Protein AF-A0A535ZWX1-F1 (afdb_monomer)

Radius of gyration: 17.71 Å; Cα contacts (8 Å, |Δi|>4): 183; chains: 1; bounding box: 42×36×47 Å

Nearest PDB structures (foldseek):
  6z1l-assembly1_A  TM=4.773E-01  e=2.133E-04  synthetic construct
  7o1d-assembly1_A  TM=4.540E-01  e=5.619E-04  synthetic construct
  2om6-assembly1_B  TM=5.675E-01  e=1.309E-02  Pyrococcus horikoshii OT3
  6z1k-assembly1_A  TM=4.662E-01  e=1.162E-03  synthetic construct
  8bp0-assembly1_A  TM=4.543E-01  e=2.881E-03  synthetic construct

Sequence (163 aa):
MLTRLAARFGPRDWYEELLEADLLTELLGDDPGEPMRQRTLVILERWLGSRAAGLAGAEIDELRRMVAVPRAIGTEVAPYAQKSLARLHDDGVRIVLVSNTLWTGDDELRADIADLGLGWIVDGVVTSHSIGFRKPHRAIFDRALALAGASPHESFMVGDEPY

Solvent-accessible surface area (backbone atoms only — not comparable to full-atom values): 9844 Å² total; per-residue (Å²): 106,68,69,59,46,32,74,72,74,44,85,66,89,57,57,64,56,62,76,68,52,81,55,59,66,66,59,69,52,71,46,92,91,49,68,47,51,46,44,46,67,60,54,50,49,54,60,38,56,79,65,69,65,85,71,58,72,71,54,48,57,48,50,43,55,71,70,45,76,64,63,47,67,92,53,76,83,60,89,62,47,67,61,55,48,44,51,42,38,75,73,69,47,75,37,60,49,78,44,78,34,77,66,44,38,33,68,58,50,45,52,25,38,38,78,67,72,40,49,90,52,48,75,36,58,39,20,10,45,68,65,37,29,22,80,88,44,63,68,47,53,55,50,41,30,64,67,58,74,50,56,76,90,85,54,84,89,87,74,95,70,90,131

Mean predicted aligned error: 3.89 Å

Foldseek 3Di:
DQVVCCVPLNDDPCPVVVLVDPCVVVQPDADPVHGQFRCLLVSQCVVCVVVPSVDDDPRSLVVLVVSDDQPLVPDADPPCPLVVLVVCVVVVQAAEAQEEDNRDAFVSNLVSCVSNVCNVSHQGYFYCVHQRGDPPDCSRVVVRCVSRVHDPVVDDDDDPDDD

pLDDT: mean 92.91, std 5.11, range [61.59, 98.38]

Structure (mmCIF, N/CA/C/O backbone):
data_AF-A0A535ZWX1-F1
#
_entry.id   AF-A0A535ZWX1-F1
#
loop_
_atom_site.group_PDB
_atom_site.id
_atom_site.type_symbol
_atom_site.label_atom_id
_atom_site.label_alt_id
_atom_site.label_comp_id
_atom_site.label_asym_id
_atom_site.label_entity_id
_atom_site.label_seq_id
_atom_site.pdbx_PDB_ins_code
_atom_site.Cartn_x
_atom_site.Cartn_y
_atom_site.Cartn_z
_atom_site.occupancy
_atom_site.B_iso_or_equiv
_atom_site.auth_seq_id
_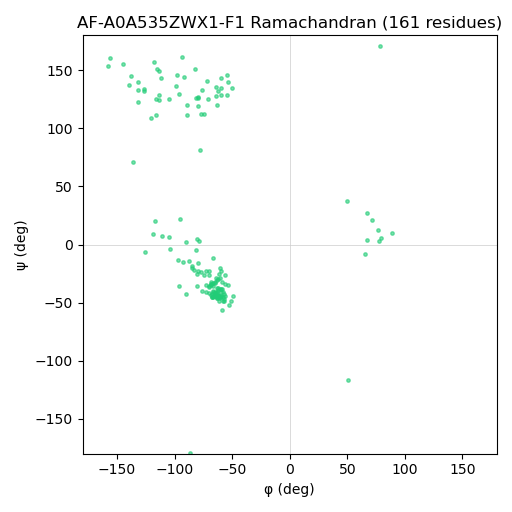atom_site.auth_comp_id
_atom_site.auth_asym_id
_atom_site.auth_atom_id
_atom_site.pdbx_PDB_model_num
ATOM 1 N N . MET A 1 1 ? 17.448 -9.380 -6.107 1.00 89.50 1 MET A N 1
ATOM 2 C CA . MET A 1 1 ? 16.454 -8.594 -6.871 1.00 89.50 1 MET A CA 1
ATOM 3 C C . MET A 1 1 ? 16.706 -8.672 -8.376 1.00 89.50 1 MET A C 1
ATOM 5 O O . MET A 1 1 ? 15.872 -9.251 -9.057 1.00 89.50 1 MET A O 1
ATOM 9 N N . LEU A 1 2 ? 17.868 -8.228 -8.878 1.00 92.56 2 LEU A N 1
ATOM 10 C CA . LEU A 1 2 ? 18.225 -8.237 -10.313 1.00 92.56 2 LEU A CA 1
ATOM 11 C C . LEU A 1 2 ? 17.985 -9.577 -11.030 1.00 92.56 2 LEU A C 1
ATOM 13 O O . LEU A 1 2 ? 17.374 -9.602 -12.090 1.00 92.56 2 LEU A O 1
ATOM 17 N N . THR A 1 3 ? 18.367 -10.707 -10.428 1.00 93.75 3 THR A N 1
ATOM 18 C CA . THR A 1 3 ? 18.122 -12.040 -11.012 1.00 93.75 3 THR A CA 1
ATOM 19 C C . THR A 1 3 ? 16.634 -12.332 -11.227 1.00 93.75 3 THR A C 1
ATOM 21 O O . THR A 1 3 ? 16.267 -12.921 -12.238 1.00 93.75 3 THR A O 1
ATOM 24 N N . ARG A 1 4 ? 15.762 -11.901 -10.302 1.00 94.00 4 ARG A N 1
ATOM 25 C CA . ARG A 1 4 ? 14.306 -12.076 -10.435 1.00 94.00 4 ARG A CA 1
ATOM 26 C C . ARG A 1 4 ? 13.752 -11.185 -11.546 1.00 94.00 4 ARG A C 1
ATOM 28 O O . ARG A 1 4 ? 12.941 -11.652 -12.335 1.00 94.00 4 ARG A O 1
ATOM 35 N N . LEU A 1 5 ? 14.226 -9.940 -11.633 1.00 94.69 5 LEU A N 1
ATOM 36 C CA . LEU A 1 5 ? 13.850 -9.012 -12.704 1.00 94.69 5 LEU A CA 1
ATOM 37 C C . LEU A 1 5 ? 14.260 -9.552 -14.077 1.00 94.69 5 LEU A C 1
ATOM 39 O O . LEU A 1 5 ? 13.421 -9.651 -14.966 1.00 94.69 5 LEU A O 1
ATOM 43 N N . ALA A 1 6 ? 15.511 -9.997 -14.219 1.00 94.94 6 ALA A N 1
ATOM 44 C CA . ALA A 1 6 ? 16.016 -10.574 -15.460 1.00 94.94 6 ALA A CA 1
ATOM 45 C C . ALA A 1 6 ? 15.247 -11.837 -15.876 1.00 94.94 6 ALA A C 1
ATOM 47 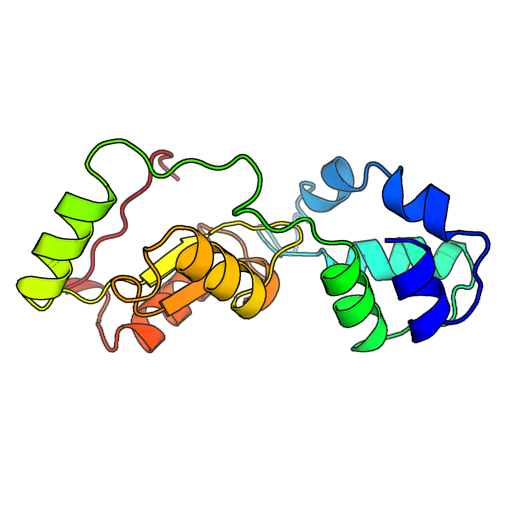O O . ALA A 1 6 ? 14.958 -12.019 -17.057 1.00 94.94 6 ALA A O 1
ATOM 48 N N . ALA A 1 7 ? 14.866 -12.679 -14.911 1.00 95.75 7 ALA A N 1
ATOM 49 C CA . ALA A 1 7 ? 14.035 -13.850 -15.174 1.00 95.75 7 ALA A CA 1
ATOM 50 C C . ALA A 1 7 ? 12.620 -13.482 -15.658 1.00 95.75 7 ALA A C 1
ATOM 52 O O . ALA A 1 7 ? 12.048 -14.223 -16.453 1.00 95.75 7 ALA A O 1
ATOM 53 N N . ARG A 1 8 ? 12.053 -12.353 -15.203 1.00 95.50 8 ARG A N 1
ATOM 54 C CA . ARG A 1 8 ? 10.679 -11.944 -15.536 1.00 95.50 8 ARG A CA 1
ATOM 55 C C . ARG A 1 8 ? 10.566 -11.069 -16.788 1.00 95.50 8 ARG A C 1
ATOM 57 O O . ARG A 1 8 ? 9.640 -11.276 -17.570 1.00 95.50 8 ARG A O 1
ATOM 64 N N . PHE A 1 9 ? 11.461 -10.101 -16.972 1.00 94.44 9 PHE A N 1
ATOM 65 C CA . PHE A 1 9 ? 11.381 -9.078 -18.031 1.00 94.44 9 PHE A CA 1
ATOM 66 C C . PHE A 1 9 ? 12.566 -9.117 -19.016 1.00 94.44 9 PHE A C 1
ATOM 68 O O . PHE A 1 9 ? 12.713 -8.221 -19.858 1.00 94.44 9 PHE A O 1
ATOM 75 N N . GLY A 1 10 ? 13.405 -10.155 -18.921 1.00 94.81 10 GLY A N 1
ATOM 76 C CA . GLY A 1 10 ? 14.638 -10.301 -19.694 1.00 94.81 10 GLY A CA 1
ATOM 77 C C . GLY A 1 10 ? 15.788 -9.449 -19.145 1.00 94.81 10 GLY A C 1
ATOM 78 O O . GLY A 1 10 ? 15.584 -8.626 -18.252 1.00 94.81 10 GLY A O 1
ATOM 79 N N . PRO A 1 11 ? 17.021 -9.629 -19.641 1.00 94.25 11 PRO A N 1
ATOM 80 C CA . PRO A 1 11 ? 18.139 -8.766 -19.271 1.00 94.25 11 PRO A CA 1
ATOM 81 C C . PRO A 1 11 ? 17.890 -7.328 -19.750 1.00 94.25 11 PRO A C 1
ATOM 83 O O . PRO A 1 11 ? 17.465 -7.118 -20.885 1.00 94.25 11 PRO A O 1
ATOM 86 N N . ARG A 1 12 ? 18.159 -6.346 -18.884 1.00 94.31 12 ARG A N 1
ATOM 87 C CA . ARG A 1 12 ? 18.043 -4.908 -19.164 1.00 94.31 12 ARG A CA 1
ATOM 88 C C . ARG A 1 12 ? 19.251 -4.189 -18.574 1.00 94.31 12 ARG A C 1
ATOM 90 O O . ARG A 1 12 ? 19.742 -4.588 -17.521 1.00 94.31 12 ARG A O 1
ATOM 97 N N . ASP A 1 13 ? 19.709 -3.151 -19.254 1.00 94.12 13 ASP A N 1
ATOM 98 C CA . ASP A 1 13 ? 20.827 -2.294 -18.848 1.00 94.12 13 ASP A CA 1
ATOM 99 C C . ASP A 1 13 ? 20.430 -1.251 -17.790 1.00 94.12 13 ASP A C 1
ATOM 101 O O . ASP A 1 13 ? 21.269 -0.810 -17.015 1.00 94.12 13 ASP A O 1
ATOM 105 N N . TRP A 1 14 ? 19.142 -0.915 -17.700 1.00 93.88 14 TRP A N 1
ATOM 106 C CA . TRP A 1 14 ? 18.613 0.096 -16.781 1.00 93.88 14 TRP A CA 1
ATOM 107 C C . TRP A 1 14 ? 18.191 -0.425 -15.399 1.00 93.88 14 TRP A C 1
ATOM 109 O O . TRP A 1 14 ? 17.678 0.349 -14.593 1.00 93.88 14 TRP A O 1
ATOM 119 N N . TYR A 1 15 ? 18.350 -1.719 -15.089 1.00 94.19 15 TYR A N 1
ATOM 120 C CA . TYR A 1 15 ? 17.868 -2.241 -13.802 1.00 94.19 15 TYR A CA 1
ATOM 121 C C . TYR A 1 15 ? 18.563 -1.616 -12.599 1.00 94.19 15 TYR A C 1
ATOM 123 O O . TYR A 1 15 ? 17.884 -1.255 -11.649 1.00 94.19 15 TYR A O 1
ATOM 131 N N . GLU A 1 16 ? 19.888 -1.505 -12.618 1.00 93.31 16 GLU A N 1
ATOM 132 C CA . GLU A 1 16 ? 20.634 -0.906 -11.506 1.00 93.31 16 GLU A CA 1
ATOM 133 C C . GLU A 1 16 ? 20.257 0.566 -11.342 1.00 93.31 16 GLU A C 1
ATOM 135 O O . GLU A 1 16 ? 19.912 0.997 -10.246 1.00 93.31 16 GLU A O 1
ATOM 140 N N . GLU A 1 17 ? 20.162 1.287 -12.459 1.00 93.56 17 GLU A N 1
ATOM 141 C CA . GLU A 1 17 ? 19.737 2.682 -12.472 1.00 93.56 17 GLU A CA 1
ATOM 142 C C . GLU A 1 17 ? 18.331 2.874 -11.881 1.00 93.56 17 GLU A C 1
ATOM 144 O O . GLU A 1 17 ? 18.105 3.833 -11.152 1.00 93.56 17 GLU A O 1
ATOM 149 N N . LEU A 1 18 ? 17.384 1.961 -12.138 1.00 91.25 18 LEU A N 1
ATOM 150 C CA . LEU A 1 18 ? 16.045 2.023 -11.537 1.00 91.25 18 LEU A CA 1
ATOM 151 C C . LEU A 1 18 ? 16.097 1.898 -10.011 1.00 91.25 18 LEU A C 1
ATOM 153 O O . LEU A 1 18 ? 15.325 2.550 -9.314 1.00 91.25 18 LEU A O 1
ATOM 157 N N . LEU A 1 19 ? 16.969 1.031 -9.498 1.00 88.94 19 LEU A N 1
ATOM 158 C CA . LEU A 1 19 ? 17.089 0.770 -8.063 1.00 88.94 19 LEU A CA 1
ATOM 159 C C . LEU A 1 19 ? 17.788 1.910 -7.319 1.00 88.94 19 LEU A C 1
ATOM 161 O O . LEU A 1 19 ? 17.557 2.088 -6.126 1.00 88.94 19 LEU A O 1
ATOM 165 N N . GLU A 1 20 ? 18.631 2.659 -8.023 1.00 89.94 20 GLU A N 1
ATOM 166 C CA . GLU A 1 20 ? 19.348 3.824 -7.505 1.00 89.94 20 GLU A CA 1
ATOM 167 C C . GLU A 1 20 ? 18.600 5.142 -7.752 1.00 89.94 20 GLU A C 1
ATOM 169 O O . GLU A 1 20 ? 18.931 6.162 -7.144 1.00 89.94 20 GLU A O 1
ATOM 174 N N . ALA A 1 21 ? 17.594 5.144 -8.631 1.00 87.06 21 ALA A N 1
ATOM 175 C CA . ALA A 1 21 ? 16.849 6.340 -8.986 1.00 87.06 21 ALA A CA 1
ATOM 176 C C . ALA A 1 21 ? 16.094 6.912 -7.779 1.00 87.06 21 ALA A C 1
ATOM 178 O O . ALA A 1 21 ? 15.174 6.294 -7.235 1.00 87.06 21 ALA A O 1
ATOM 179 N N . ASP A 1 22 ? 16.409 8.158 -7.425 1.00 85.50 22 ASP A N 1
ATOM 180 C CA . ASP A 1 22 ? 15.601 8.931 -6.488 1.00 85.50 22 ASP A CA 1
ATOM 181 C C . ASP A 1 22 ? 14.345 9.477 -7.182 1.00 85.50 22 ASP A C 1
ATOM 183 O O . ASP A 1 22 ? 14.269 10.629 -7.610 1.00 85.50 22 ASP A O 1
ATOM 187 N N . LEU A 1 23 ? 13.333 8.620 -7.301 1.00 85.50 23 LEU A N 1
ATOM 188 C CA . LEU A 1 23 ? 12.011 9.016 -7.789 1.00 85.50 23 LEU A CA 1
ATOM 189 C C . LEU A 1 23 ? 11.155 9.668 -6.696 1.00 85.50 23 LEU A C 1
ATOM 191 O O . LEU A 1 23 ? 10.048 10.125 -6.982 1.00 85.50 23 LEU A O 1
ATOM 195 N N . LEU A 1 24 ? 11.629 9.719 -5.445 1.00 82.12 24 LEU A N 1
ATOM 196 C CA . LEU A 1 24 ? 10.840 10.172 -4.301 1.00 82.12 24 LEU A CA 1
ATOM 197 C C . LEU A 1 24 ? 10.359 11.610 -4.489 1.00 82.12 24 LEU A C 1
ATOM 199 O O . LEU A 1 24 ? 9.185 11.902 -4.267 1.00 82.12 24 LEU A O 1
ATOM 203 N N . THR A 1 25 ? 11.250 12.488 -4.948 1.00 83.00 25 THR A N 1
ATOM 204 C CA . THR A 1 25 ? 10.938 13.905 -5.165 1.00 83.00 25 THR A CA 1
ATOM 205 C C . THR A 1 25 ? 9.817 14.088 -6.191 1.00 83.00 25 THR A C 1
ATOM 207 O O . THR A 1 25 ? 8.873 14.840 -5.950 1.00 83.00 25 THR A O 1
ATOM 210 N N . GLU A 1 26 ? 9.864 13.366 -7.314 1.00 85.31 26 GLU A N 1
ATOM 211 C CA . GLU A 1 26 ? 8.806 13.432 -8.331 1.00 85.31 26 GLU A CA 1
ATOM 212 C C . GLU A 1 26 ? 7.484 12.856 -7.810 1.00 85.31 26 GLU A C 1
ATOM 214 O O . GLU A 1 26 ? 6.420 13.429 -8.055 1.00 85.31 26 GLU A O 1
ATOM 219 N N . LEU A 1 27 ? 7.550 11.753 -7.057 1.00 84.75 27 LEU A N 1
ATOM 220 C CA . LEU A 1 27 ? 6.387 11.073 -6.477 1.00 84.75 27 LEU A CA 1
ATOM 221 C C . LEU A 1 27 ? 5.660 11.924 -5.434 1.00 84.75 27 LEU A C 1
ATOM 223 O O . LEU A 1 27 ? 4.442 11.809 -5.299 1.00 84.75 27 LEU A O 1
ATOM 227 N N . LEU A 1 28 ? 6.403 12.746 -4.694 1.00 84.06 28 LEU A N 1
ATOM 228 C CA . LEU A 1 28 ? 5.864 13.653 -3.684 1.00 84.06 28 LEU A CA 1
ATOM 229 C C . LEU A 1 28 ? 5.382 14.983 -4.261 1.00 84.06 28 LEU A C 1
ATOM 231 O O . LEU A 1 28 ? 4.600 15.664 -3.599 1.00 84.06 28 LEU A O 1
ATOM 235 N N . GLY A 1 29 ? 5.818 15.351 -5.468 1.00 85.25 29 GLY A N 1
ATOM 236 C CA . GLY A 1 29 ? 5.324 16.544 -6.143 1.00 85.25 29 GLY A CA 1
ATOM 237 C C . GLY A 1 29 ? 3.814 16.459 -6.365 1.00 85.25 29 GLY A C 1
ATOM 238 O O . GLY A 1 29 ? 3.307 15.432 -6.818 1.00 85.25 29 GLY A O 1
ATOM 239 N N . ASP A 1 30 ? 3.093 17.537 -6.079 1.00 80.31 30 ASP A N 1
ATOM 240 C CA . ASP A 1 30 ? 1.675 17.658 -6.416 1.00 80.31 30 ASP A CA 1
ATOM 241 C C . ASP A 1 30 ? 1.491 18.317 -7.786 1.00 80.31 30 ASP A C 1
ATOM 243 O O . ASP A 1 30 ? 2.237 19.220 -8.168 1.00 80.31 30 ASP A O 1
ATOM 247 N N . ASP A 1 31 ? 0.478 17.862 -8.523 1.00 84.94 31 ASP A N 1
ATOM 248 C CA . ASP A 1 31 ? -0.048 18.581 -9.680 1.00 84.94 31 ASP A CA 1
ATOM 249 C C . ASP A 1 31 ? -1.150 19.535 -9.189 1.00 84.94 31 ASP A C 1
ATOM 251 O O . ASP A 1 31 ? -2.141 19.060 -8.628 1.00 84.94 31 ASP A O 1
ATOM 255 N N . PRO A 1 32 ? -1.032 20.861 -9.389 1.00 86.50 32 PRO A N 1
ATOM 256 C CA . PRO A 1 32 ? -2.082 21.804 -9.010 1.00 86.50 32 PRO A CA 1
ATOM 257 C C . PRO A 1 32 ? -3.455 21.503 -9.636 1.00 86.50 32 PRO A C 1
ATOM 259 O O . PRO A 1 32 ? -4.473 21.889 -9.064 1.00 86.50 32 PRO A O 1
ATOM 262 N N . GLY A 1 33 ? -3.498 20.837 -10.798 1.00 89.19 33 GLY A N 1
ATOM 263 C CA . GLY A 1 33 ? -4.735 20.435 -11.472 1.00 89.19 33 GLY A CA 1
ATOM 264 C C . GLY A 1 33 ? -5.379 19.165 -10.905 1.00 89.19 33 GLY A C 1
ATOM 265 O O . GLY A 1 33 ? -6.595 19.005 -10.997 1.00 89.19 33 GLY A O 1
ATOM 266 N N . GLU A 1 34 ? -4.591 18.291 -10.278 1.00 89.00 34 GLU A N 1
ATOM 267 C CA . GLU A 1 34 ? -5.052 17.062 -9.619 1.00 89.00 34 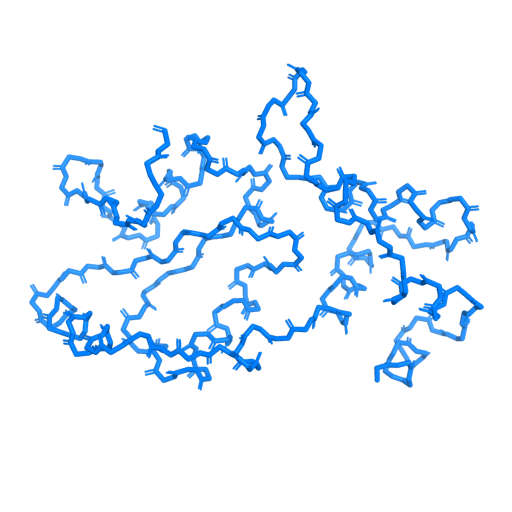GLU A CA 1
ATOM 268 C C . GLU A 1 34 ? -4.352 16.898 -8.257 1.00 89.00 34 GLU A C 1
ATOM 270 O O . GLU A 1 34 ? -3.495 16.019 -8.087 1.00 89.00 34 GLU A O 1
ATOM 275 N N . PRO A 1 35 ? -4.691 17.737 -7.260 1.00 87.94 35 PRO A N 1
ATOM 276 C CA . PRO A 1 35 ? -4.042 17.676 -5.958 1.00 87.94 35 PRO A CA 1
ATOM 277 C C . PRO A 1 35 ? -4.244 16.296 -5.325 1.00 87.94 35 PRO A C 1
ATOM 279 O O . PRO A 1 35 ? -5.316 15.696 -5.440 1.00 87.94 35 PRO A O 1
ATOM 282 N N . MET A 1 36 ? -3.222 15.796 -4.626 1.00 92.25 36 MET A N 1
ATOM 283 C CA . MET A 1 36 ? -3.234 14.495 -3.943 1.00 92.25 36 MET A CA 1
ATOM 284 C C . MET A 1 36 ? -3.295 13.269 -4.864 1.00 92.25 36 MET A C 1
ATOM 286 O O . MET A 1 36 ? -3.344 12.145 -4.354 1.00 92.25 36 MET A O 1
ATOM 290 N N . ARG A 1 37 ? -3.259 13.424 -6.193 1.00 93.94 37 ARG A N 1
ATOM 291 C CA . ARG A 1 37 ? -3.200 12.282 -7.112 1.00 93.94 37 ARG A CA 1
ATOM 292 C C . ARG A 1 37 ? -1.950 11.446 -6.842 1.00 93.94 37 ARG A C 1
ATOM 294 O O . ARG A 1 37 ? -0.833 11.957 -6.819 1.00 93.94 37 ARG A O 1
ATOM 301 N N . GLN A 1 38 ? -2.126 10.140 -6.680 1.00 93.69 38 GLN A N 1
ATOM 302 C CA . GLN A 1 38 ? -1.017 9.198 -6.641 1.00 93.69 38 GLN A CA 1
ATOM 303 C C . GLN A 1 38 ? -0.559 8.907 -8.071 1.00 93.69 38 GLN A C 1
ATOM 305 O O . GLN A 1 38 ? -1.328 8.415 -8.898 1.00 93.69 38 GLN A O 1
ATOM 310 N N . ARG A 1 39 ? 0.705 9.228 -8.365 1.00 92.00 39 ARG A N 1
ATOM 311 C CA . ARG A 1 39 ? 1.256 9.238 -9.733 1.00 92.00 39 ARG A CA 1
ATOM 312 C C . ARG A 1 39 ? 2.384 8.233 -9.948 1.00 92.00 39 ARG A C 1
ATOM 314 O O . ARG A 1 39 ? 3.138 8.357 -10.905 1.00 92.00 39 ARG A O 1
ATOM 321 N N . THR A 1 40 ? 2.483 7.218 -9.092 1.00 92.31 40 THR A N 1
ATOM 322 C CA . THR A 1 40 ? 3.580 6.238 -9.116 1.00 92.31 40 THR A CA 1
ATOM 323 C C . THR A 1 40 ? 3.783 5.605 -10.478 1.00 92.31 40 THR A C 1
ATOM 325 O O . THR A 1 40 ? 4.888 5.646 -11.010 1.00 92.31 40 THR A O 1
ATOM 328 N N . LEU A 1 41 ? 2.713 5.070 -11.070 1.00 93.12 41 LEU A N 1
ATOM 329 C CA . LEU A 1 41 ? 2.807 4.415 -12.373 1.00 93.12 41 LEU A CA 1
ATOM 330 C C . LEU A 1 41 ? 3.107 5.409 -13.498 1.00 93.12 41 LEU A C 1
ATOM 332 O O . LEU A 1 41 ? 3.865 5.067 -14.390 1.00 93.12 41 LEU A O 1
ATOM 336 N N . VAL A 1 42 ? 2.596 6.642 -13.420 1.00 92.19 42 VAL A N 1
ATOM 337 C CA . VAL A 1 42 ? 2.862 7.697 -14.416 1.00 92.19 42 VAL A CA 1
ATOM 338 C C . VAL A 1 42 ? 4.335 8.111 -14.398 1.00 92.19 42 VAL A C 1
ATOM 340 O O . VAL A 1 42 ? 4.963 8.249 -15.444 1.00 92.19 42 VAL A O 1
ATOM 343 N N . ILE A 1 43 ? 4.904 8.295 -13.205 1.00 92.50 43 ILE A N 1
ATOM 344 C CA . ILE A 1 43 ? 6.316 8.660 -13.037 1.00 92.50 43 ILE A CA 1
ATOM 345 C C . ILE A 1 43 ? 7.216 7.513 -13.488 1.00 92.50 43 ILE A C 1
ATOM 347 O O . ILE A 1 43 ? 8.159 7.738 -14.246 1.00 92.50 43 ILE A O 1
ATOM 351 N N . LEU A 1 44 ? 6.890 6.281 -13.091 1.00 93.19 44 LEU A N 1
ATOM 352 C CA . LEU A 1 44 ? 7.640 5.102 -13.506 1.00 93.19 44 LEU A CA 1
ATOM 353 C C . LEU A 1 44 ? 7.559 4.885 -15.026 1.00 93.19 44 LEU A C 1
ATOM 355 O O . LEU A 1 44 ? 8.576 4.618 -15.656 1.00 93.19 44 LEU A O 1
ATOM 359 N N . GLU A 1 45 ? 6.387 5.067 -15.635 1.00 93.56 45 GLU A N 1
ATOM 360 C CA . GLU A 1 45 ? 6.196 4.995 -17.087 1.00 93.56 45 GLU A CA 1
ATOM 361 C C . GLU A 1 45 ? 7.026 6.045 -17.824 1.00 93.56 45 GLU A C 1
ATOM 363 O O . GLU A 1 45 ? 7.735 5.716 -18.775 1.00 93.56 45 GLU A O 1
ATOM 368 N N . ARG A 1 46 ? 7.020 7.297 -17.357 1.00 92.44 46 ARG A N 1
ATOM 369 C CA . ARG A 1 46 ? 7.845 8.366 -17.933 1.00 92.44 46 ARG A CA 1
ATOM 370 C C . ARG A 1 46 ? 9.338 8.051 -17.825 1.00 92.44 46 ARG A C 1
ATOM 372 O O . ARG A 1 46 ? 10.072 8.243 -18.795 1.00 92.44 46 ARG A O 1
ATOM 379 N N . TRP A 1 47 ? 9.777 7.562 -16.667 1.00 93.69 47 TRP A N 1
ATOM 380 C CA . TRP A 1 47 ? 11.169 7.184 -16.428 1.00 93.69 47 TRP A CA 1
ATOM 381 C C . TRP A 1 47 ? 11.600 6.005 -17.312 1.00 93.69 47 TRP A C 1
ATOM 383 O O . TRP A 1 47 ? 12.686 6.017 -17.887 1.00 93.69 47 TRP A O 1
ATOM 393 N N . LEU A 1 48 ? 10.746 4.998 -17.489 1.00 93.69 48 LEU A N 1
ATOM 394 C CA . LEU A 1 48 ? 11.014 3.865 -18.381 1.00 93.69 48 LEU A CA 1
ATOM 395 C C . LEU A 1 48 ? 10.976 4.276 -19.862 1.00 93.69 48 LEU A C 1
ATOM 397 O O . LEU A 1 48 ? 11.764 3.783 -20.674 1.00 93.69 48 LEU A O 1
ATOM 401 N N . GLY A 1 49 ? 10.083 5.201 -20.216 1.00 92.25 49 GLY A N 1
ATOM 402 C CA . GLY A 1 49 ? 9.914 5.722 -21.569 1.00 92.25 49 GLY A CA 1
ATOM 403 C C . GLY A 1 49 ? 11.148 6.459 -22.087 1.00 92.25 49 GLY A C 1
ATOM 404 O O . GLY A 1 49 ? 11.523 6.269 -23.244 1.00 92.25 49 GLY A O 1
ATOM 405 N N . SER A 1 50 ? 11.851 7.214 -21.234 1.00 91.06 50 SER A N 1
ATOM 406 C CA . SER A 1 50 ? 13.108 7.880 -21.620 1.00 91.06 50 SER A CA 1
ATOM 407 C C . SER A 1 50 ? 14.256 6.907 -21.922 1.00 91.06 50 SER A C 1
ATOM 409 O O . SER A 1 50 ? 15.266 7.320 -22.487 1.00 91.06 50 SER A O 1
ATOM 411 N N . ARG A 1 51 ? 14.093 5.622 -21.582 1.00 90.81 51 ARG A N 1
ATOM 412 C CA . ARG A 1 51 ? 15.072 4.540 -21.786 1.00 90.81 51 ARG A CA 1
ATOM 413 C C . ARG A 1 51 ? 14.637 3.527 -22.842 1.00 90.81 51 ARG A C 1
ATOM 415 O O . ARG A 1 51 ? 15.273 2.490 -22.989 1.00 90.81 51 ARG A O 1
ATOM 422 N N . ALA A 1 52 ? 13.535 3.794 -23.550 1.00 85.25 52 ALA A N 1
ATOM 423 C CA . ALA A 1 52 ? 12.942 2.865 -24.511 1.00 85.25 52 ALA A CA 1
ATOM 424 C C . ALA A 1 52 ? 12.742 1.444 -23.932 1.00 85.25 52 ALA A C 1
ATOM 426 O O . ALA A 1 52 ? 12.919 0.445 -24.628 1.00 85.25 52 ALA A O 1
ATOM 427 N N . ALA A 1 53 ? 12.359 1.345 -22.649 1.00 84.56 53 ALA A N 1
ATOM 428 C CA . ALA A 1 53 ? 12.261 0.066 -21.940 1.00 84.56 53 ALA A CA 1
ATOM 429 C C . ALA A 1 53 ? 11.233 -0.905 -22.557 1.00 84.56 53 ALA A C 1
ATOM 431 O O . ALA A 1 53 ? 11.369 -2.124 -22.415 1.00 84.56 53 ALA A O 1
ATOM 432 N N . GLY A 1 54 ? 10.224 -0.372 -23.256 1.00 87.88 54 GLY A N 1
ATOM 433 C CA . GLY A 1 54 ? 9.209 -1.155 -23.964 1.00 87.88 54 GLY A CA 1
ATOM 434 C C . GLY A 1 54 ? 8.214 -1.875 -23.050 1.00 87.88 54 GLY A C 1
ATOM 435 O O . GLY A 1 54 ? 7.621 -2.853 -23.486 1.00 87.88 54 GLY A O 1
ATOM 436 N N . LEU A 1 55 ? 8.059 -1.422 -21.801 1.00 90.06 55 LEU A N 1
ATOM 437 C CA . LEU A 1 55 ? 7.045 -1.909 -20.861 1.00 90.06 55 LEU A CA 1
ATOM 438 C C . LEU A 1 55 ? 5.844 -0.964 -20.858 1.00 90.06 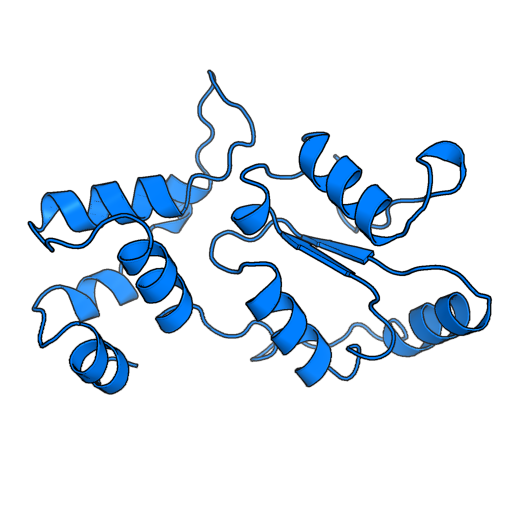55 LEU A C 1
ATOM 440 O O . LEU A 1 55 ? 6.025 0.249 -20.974 1.00 90.06 55 LEU A O 1
ATOM 444 N N . ALA A 1 56 ? 4.640 -1.505 -20.674 1.00 88.19 56 ALA A N 1
ATOM 445 C CA . ALA A 1 56 ? 3.425 -0.699 -20.575 1.00 88.19 56 ALA A CA 1
ATOM 446 C C . ALA A 1 56 ? 2.409 -1.282 -19.582 1.00 88.19 56 ALA A C 1
ATOM 448 O O . ALA A 1 56 ? 2.371 -2.487 -19.320 1.00 88.19 56 ALA A O 1
ATOM 449 N N . GLY A 1 57 ? 1.546 -0.414 -19.046 1.00 87.94 57 GLY A N 1
ATOM 450 C CA . GLY A 1 57 ? 0.377 -0.805 -18.255 1.00 87.94 57 GLY A CA 1
ATOM 451 C C . GLY A 1 57 ? 0.695 -1.792 -17.125 1.00 87.94 57 GLY A C 1
ATOM 452 O O . GLY A 1 57 ? 1.432 -1.474 -16.193 1.00 87.94 57 GLY A O 1
ATOM 453 N N . ALA A 1 58 ? 0.132 -3.001 -17.209 1.00 89.12 58 ALA A N 1
ATOM 454 C CA . ALA A 1 58 ? 0.264 -4.033 -16.179 1.00 89.12 58 ALA A CA 1
ATOM 455 C C . ALA A 1 58 ? 1.717 -4.475 -15.921 1.00 89.12 58 ALA A C 1
ATOM 457 O O . ALA A 1 58 ? 2.045 -4.849 -14.796 1.00 89.12 58 ALA A O 1
ATOM 458 N N . GLU A 1 59 ? 2.596 -4.400 -16.924 1.00 94.31 59 GLU A N 1
ATOM 459 C CA . GLU A 1 59 ? 4.010 -4.762 -16.765 1.00 94.31 59 GLU A CA 1
ATOM 460 C C . GLU A 1 59 ? 4.755 -3.768 -15.870 1.00 94.31 59 GLU A C 1
ATOM 462 O O . GLU A 1 59 ? 5.623 -4.160 -15.095 1.00 94.31 59 GLU A O 1
ATOM 467 N N . ILE A 1 60 ? 4.387 -2.486 -15.936 1.00 94.75 60 ILE A N 1
ATOM 468 C CA . ILE A 1 60 ? 4.974 -1.429 -15.104 1.00 94.75 60 ILE A CA 1
ATOM 469 C C . ILE A 1 60 ? 4.563 -1.619 -13.644 1.00 94.75 60 ILE A C 1
ATOM 471 O O . ILE A 1 60 ? 5.393 -1.519 -12.740 1.00 94.75 60 ILE A O 1
ATOM 475 N N . ASP A 1 61 ? 3.291 -1.931 -13.401 1.00 94.44 61 ASP A N 1
ATOM 476 C CA . ASP A 1 61 ? 2.803 -2.199 -12.048 1.00 94.44 61 ASP A CA 1
ATOM 477 C C . ASP A 1 61 ? 3.388 -3.503 -11.476 1.00 94.44 61 ASP A C 1
ATOM 479 O O . ASP A 1 61 ? 3.699 -3.580 -10.288 1.00 94.44 61 ASP A O 1
ATOM 483 N N . GLU A 1 62 ? 3.630 -4.516 -12.312 1.00 94.75 62 GLU A N 1
ATOM 484 C CA . GLU A 1 62 ? 4.362 -5.715 -11.897 1.00 94.75 62 GLU A CA 1
ATOM 485 C C . GLU A 1 62 ? 5.834 -5.425 -11.585 1.00 94.75 62 GLU A C 1
ATOM 487 O O . GLU A 1 62 ? 6.343 -5.889 -10.563 1.00 94.75 62 GLU A O 1
ATOM 492 N N . LEU A 1 63 ? 6.512 -4.618 -12.404 1.00 94.56 63 LEU A N 1
ATOM 493 C CA . LEU A 1 63 ? 7.876 -4.177 -12.123 1.00 94.56 63 LEU A CA 1
ATOM 494 C C . LEU A 1 63 ? 7.946 -3.443 -10.780 1.00 94.56 63 LEU A C 1
ATOM 496 O O . LEU A 1 63 ? 8.774 -3.804 -9.944 1.00 94.56 63 LEU A O 1
ATOM 500 N N . ARG A 1 64 ? 7.042 -2.478 -10.542 1.00 94.12 64 ARG A N 1
ATOM 501 C CA . ARG A 1 64 ? 6.902 -1.769 -9.258 1.00 94.12 64 ARG A CA 1
ATOM 502 C C . ARG A 1 64 ? 6.801 -2.756 -8.095 1.00 94.12 64 ARG A C 1
ATOM 504 O O . ARG A 1 64 ? 7.523 -2.602 -7.115 1.00 94.12 64 ARG A O 1
ATOM 511 N N . ARG A 1 65 ? 5.943 -3.777 -8.203 1.00 92.94 65 ARG A N 1
ATOM 512 C CA . ARG A 1 65 ? 5.806 -4.822 -7.173 1.00 92.94 65 ARG A CA 1
ATOM 513 C C . ARG A 1 65 ? 7.105 -5.556 -6.896 1.00 92.94 65 ARG A C 1
ATOM 515 O O . ARG A 1 65 ? 7.434 -5.795 -5.742 1.00 92.94 65 ARG A O 1
ATOM 522 N N . MET A 1 66 ? 7.832 -5.935 -7.943 1.00 92.75 66 MET A N 1
ATOM 523 C CA . MET A 1 66 ? 9.057 -6.723 -7.804 1.00 92.75 66 MET A CA 1
ATOM 524 C C . MET A 1 66 ? 10.216 -5.946 -7.179 1.00 92.75 66 MET A C 1
ATOM 526 O O . MET A 1 66 ? 11.109 -6.573 -6.605 1.00 92.75 66 MET A O 1
ATOM 530 N N . VAL A 1 67 ? 10.219 -4.617 -7.319 1.00 90.88 67 VAL A N 1
ATOM 531 C CA . VAL A 1 67 ? 11.246 -3.739 -6.736 1.00 90.88 67 VAL A CA 1
ATOM 532 C C . VAL A 1 67 ? 10.829 -3.122 -5.402 1.00 90.88 67 VAL A C 1
ATOM 534 O O . VAL A 1 67 ? 11.678 -2.592 -4.690 1.00 90.88 67 VAL A O 1
ATOM 537 N N . ALA A 1 68 ? 9.547 -3.203 -5.036 1.00 89.12 68 ALA A N 1
ATOM 538 C CA . ALA A 1 68 ? 9.073 -2.744 -3.741 1.00 89.12 68 ALA A CA 1
ATOM 539 C C . ALA A 1 68 ? 9.707 -3.575 -2.616 1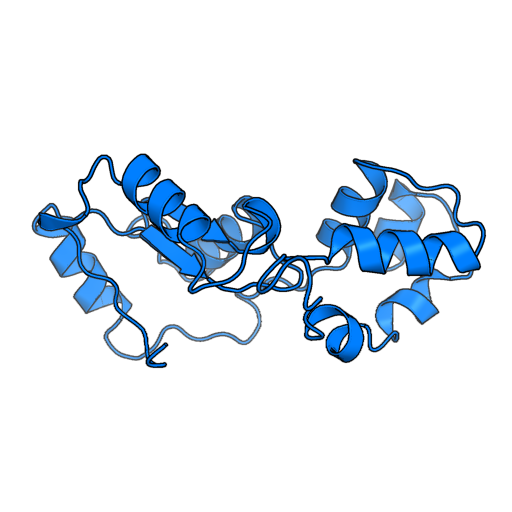.00 89.12 68 ALA A C 1
ATOM 541 O O . ALA A 1 68 ? 9.653 -4.806 -2.609 1.00 89.12 68 ALA A O 1
ATOM 542 N N . VAL A 1 69 ? 10.295 -2.886 -1.640 1.00 86.62 69 VAL A N 1
ATOM 543 C CA . VAL A 1 69 ? 10.785 -3.518 -0.415 1.00 86.62 69 VAL A CA 1
ATOM 544 C C . VAL A 1 69 ? 9.587 -3.752 0.514 1.00 86.62 69 VAL A C 1
ATOM 546 O O . VAL A 1 69 ? 8.866 -2.786 0.789 1.00 86.62 69 VAL A O 1
ATOM 549 N N . PRO A 1 70 ? 9.358 -4.992 0.992 1.00 88.25 70 PRO A N 1
ATOM 550 C CA . PRO A 1 70 ? 8.316 -5.276 1.975 1.00 88.25 70 PRO A CA 1
ATOM 551 C C . PRO A 1 70 ? 8.474 -4.382 3.203 1.00 88.25 70 PRO A C 1
ATOM 553 O O . PRO A 1 70 ? 9.563 -4.293 3.776 1.00 88.25 70 PRO A O 1
ATOM 556 N N . ARG A 1 71 ? 7.400 -3.709 3.616 1.00 86.31 71 ARG A N 1
ATOM 557 C CA . ARG A 1 71 ? 7.438 -2.783 4.755 1.00 86.31 71 ARG A CA 1
ATOM 558 C C . ARG A 1 71 ? 7.612 -3.504 6.077 1.00 86.31 71 ARG A C 1
ATOM 560 O O . ARG A 1 71 ? 8.110 -2.889 7.013 1.00 86.31 71 ARG A O 1
ATOM 567 N N . ALA A 1 72 ? 7.253 -4.783 6.164 1.00 86.06 72 ALA A N 1
ATOM 568 C CA . ALA A 1 72 ? 7.522 -5.584 7.354 1.00 86.06 72 ALA A CA 1
ATOM 569 C C . ALA A 1 72 ? 9.030 -5.672 7.671 1.00 86.06 72 ALA A C 1
ATOM 571 O O . ALA A 1 72 ? 9.415 -5.879 8.821 1.00 86.06 72 ALA A O 1
ATOM 572 N N . ILE A 1 73 ? 9.905 -5.462 6.680 1.00 85.50 73 ILE A N 1
ATOM 573 C CA . ILE A 1 73 ? 11.352 -5.420 6.896 1.00 85.50 73 ILE A CA 1
ATOM 574 C C . ILE A 1 73 ? 11.725 -4.098 7.575 1.00 85.50 73 ILE A C 1
ATOM 576 O O . ILE A 1 73 ? 11.647 -3.030 6.974 1.00 85.50 73 ILE A O 1
ATOM 580 N N . GLY A 1 74 ? 12.177 -4.180 8.827 1.00 82.94 74 GLY A N 1
ATOM 581 C CA . GLY A 1 74 ? 12.657 -3.020 9.586 1.00 82.94 74 GLY A CA 1
ATOM 582 C C . GLY A 1 74 ? 11.554 -2.144 10.189 1.00 82.94 74 GLY A C 1
ATOM 583 O O . GLY A 1 74 ? 11.867 -1.106 10.767 1.00 82.94 74 GLY A O 1
ATOM 584 N N . THR A 1 75 ? 10.290 -2.561 10.087 1.00 89.38 75 THR A N 1
ATOM 585 C CA . THR A 1 75 ? 9.169 -1.949 10.812 1.00 89.38 75 THR A CA 1
ATOM 586 C C . THR A 1 75 ? 8.857 -2.769 12.053 1.00 89.38 75 THR A C 1
ATOM 588 O O . THR A 1 75 ? 8.764 -3.992 11.993 1.00 89.38 75 THR A O 1
ATOM 591 N N . GLU A 1 76 ? 8.627 -2.085 13.169 1.00 91.69 76 GLU A N 1
ATOM 592 C CA . GLU A 1 76 ? 8.132 -2.699 14.395 1.00 91.69 76 GLU A CA 1
ATOM 593 C C . GLU A 1 76 ? 6.714 -2.218 14.691 1.00 91.69 76 GLU A C 1
ATOM 595 O O . GLU A 1 76 ? 6.358 -1.057 14.470 1.00 91.69 76 GLU A O 1
ATOM 600 N N . VAL A 1 77 ? 5.891 -3.122 15.219 1.00 94.12 77 VAL A N 1
ATOM 601 C CA . VAL A 1 77 ? 4.567 -2.761 15.720 1.00 94.12 77 VAL A CA 1
ATOM 602 C C . VAL A 1 77 ? 4.744 -1.951 17.001 1.00 94.12 77 VAL A C 1
ATOM 604 O O . VAL A 1 77 ? 5.388 -2.406 17.947 1.00 94.12 77 VAL A O 1
ATOM 607 N N . ALA A 1 78 ? 4.148 -0.757 17.038 1.00 93.81 78 ALA A N 1
ATOM 608 C CA . ALA A 1 78 ? 4.234 0.119 18.198 1.00 93.81 78 ALA A CA 1
ATOM 609 C C . ALA A 1 78 ? 3.768 -0.597 19.484 1.00 93.81 78 ALA A C 1
ATOM 611 O O . ALA A 1 78 ? 2.819 -1.396 19.440 1.00 93.81 78 ALA A O 1
ATOM 612 N N . PRO A 1 79 ? 4.380 -0.296 20.647 1.00 94.81 79 PRO A N 1
ATOM 613 C CA . PRO A 1 79 ? 3.981 -0.893 21.912 1.00 94.81 79 PRO A CA 1
ATOM 614 C C . PRO A 1 79 ? 2.472 -0.791 22.140 1.00 94.81 79 PRO A C 1
ATOM 616 O O . PRO A 1 79 ? 1.862 0.255 21.929 1.00 94.81 79 PRO A O 1
ATOM 619 N N . TYR A 1 80 ? 1.871 -1.895 22.582 1.00 94.38 80 TYR A N 1
ATOM 620 C CA . TYR A 1 80 ? 0.434 -2.041 22.837 1.00 94.38 80 TYR A CA 1
ATOM 621 C C . TYR A 1 80 ? -0.496 -1.942 21.620 1.00 94.38 80 TYR A C 1
ATOM 623 O O . TYR A 1 80 ? -1.667 -2.278 21.781 1.00 94.38 80 TYR A O 1
ATOM 631 N N . ALA A 1 81 ? -0.030 -1.579 20.419 1.00 94.62 81 ALA A N 1
ATOM 632 C CA . ALA A 1 81 ? -0.900 -1.443 19.247 1.00 94.62 81 ALA A CA 1
ATOM 633 C C . ALA A 1 81 ? -1.650 -2.747 18.945 1.00 94.62 81 ALA A C 1
ATOM 635 O O . ALA A 1 81 ? -2.875 -2.743 18.862 1.00 94.62 81 ALA A O 1
ATOM 636 N N . GLN A 1 82 ? -0.941 -3.880 18.904 1.00 95.88 82 GLN A N 1
ATOM 637 C CA . GLN A 1 82 ? -1.566 -5.188 18.692 1.00 95.88 82 GLN A CA 1
ATOM 638 C C . GLN A 1 82 ? -2.637 -5.498 19.746 1.00 95.88 82 GLN A C 1
ATOM 640 O O . GLN A 1 82 ? -3.741 -5.900 19.400 1.00 95.88 82 GLN A O 1
ATOM 645 N N . LYS A 1 83 ? -2.335 -5.286 21.034 1.00 96.88 83 LYS A N 1
ATOM 646 C CA . LYS A 1 83 ? -3.274 -5.561 22.132 1.00 96.88 83 LYS A CA 1
ATOM 647 C C . LYS A 1 83 ? -4.511 -4.660 22.065 1.00 96.88 83 LYS A C 1
ATOM 649 O O . LYS A 1 83 ? -5.619 -5.135 22.299 1.00 96.88 83 LYS A O 1
ATOM 654 N N . SER A 1 84 ? -4.327 -3.377 21.767 1.00 96.12 84 SER A N 1
ATOM 655 C CA . SER A 1 84 ? -5.420 -2.406 21.666 1.00 96.12 84 SER A CA 1
ATOM 656 C C . SER A 1 84 ? -6.328 -2.705 20.476 1.00 96.12 84 SER A C 1
ATOM 658 O O . SER A 1 84 ? -7.546 -2.725 20.629 1.00 96.12 84 SER A O 1
ATOM 660 N N . LEU A 1 85 ? -5.745 -2.994 19.310 1.00 96.56 85 LEU A N 1
ATOM 661 C CA . LEU A 1 85 ? -6.502 -3.345 18.110 1.00 96.56 85 LEU A CA 1
ATOM 662 C C . LEU A 1 85 ? -7.222 -4.690 18.274 1.00 96.56 85 LEU A C 1
ATOM 664 O O . LEU A 1 85 ? -8.394 -4.785 17.933 1.00 96.56 85 LEU A O 1
ATOM 668 N N . ALA A 1 86 ? -6.573 -5.693 18.876 1.00 97.31 86 ALA A N 1
ATOM 669 C CA . ALA A 1 86 ? -7.209 -6.968 19.206 1.00 97.31 86 ALA A CA 1
ATOM 670 C C . ALA A 1 86 ? -8.449 -6.772 20.086 1.00 97.31 86 ALA A C 1
ATOM 672 O O . ALA A 1 86 ? -9.495 -7.342 19.810 1.00 97.31 86 ALA A O 1
ATOM 673 N N . ARG A 1 87 ? -8.360 -5.908 21.108 1.00 98.06 87 ARG A N 1
ATOM 674 C CA . ARG A 1 87 ? -9.506 -5.621 21.973 1.00 98.06 87 ARG A CA 1
ATOM 675 C C . ARG A 1 87 ? -10.671 -4.988 21.208 1.00 98.06 87 ARG A C 1
ATOM 677 O O . ARG A 1 87 ? -11.806 -5.392 21.413 1.00 98.06 87 ARG A O 1
ATOM 684 N N . LEU A 1 88 ? -10.392 -4.013 20.343 1.00 96.69 88 LEU A N 1
ATOM 685 C CA . LEU A 1 88 ? -11.420 -3.377 19.513 1.00 96.69 88 LEU A CA 1
ATOM 686 C C . LEU A 1 88 ? -12.075 -4.385 18.561 1.00 96.69 88 LEU A C 1
ATOM 688 O O . LEU A 1 88 ? -13.297 -4.406 18.441 1.00 96.69 88 LEU A O 1
ATOM 692 N N . HIS A 1 89 ? -11.267 -5.238 17.933 1.00 96.56 89 HIS A N 1
ATOM 693 C CA . HIS A 1 89 ? -11.747 -6.310 17.070 1.00 96.56 89 HIS A CA 1
ATOM 694 C C . HIS A 1 89 ? -12.639 -7.305 17.835 1.00 96.56 89 HIS A C 1
ATOM 696 O O . HIS A 1 89 ? -13.730 -7.630 17.369 1.00 96.56 89 HIS A O 1
ATOM 702 N N . ASP A 1 90 ? -12.233 -7.733 19.037 1.00 96.75 90 ASP A N 1
ATOM 703 C CA . ASP A 1 90 ? -13.025 -8.620 19.905 1.00 96.75 90 ASP A CA 1
ATOM 704 C C . ASP A 1 90 ? -14.355 -7.980 20.350 1.00 96.75 90 ASP A C 1
ATOM 706 O O . ASP A 1 90 ? -15.354 -8.679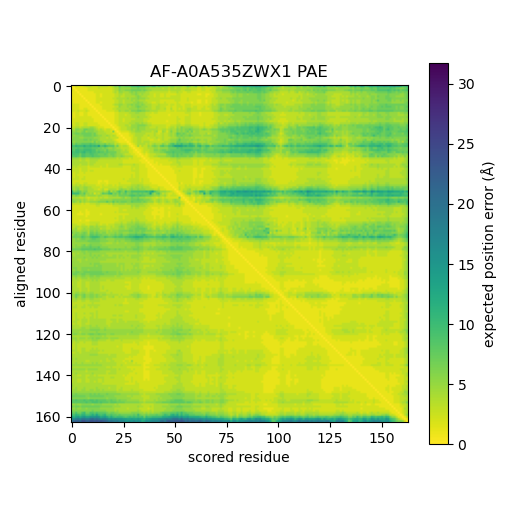 20.521 1.00 96.75 90 ASP A O 1
ATOM 710 N N . ASP A 1 91 ? -14.385 -6.651 20.491 1.00 96.94 91 ASP A N 1
ATOM 711 C CA . ASP A 1 91 ? -15.591 -5.866 20.784 1.00 96.94 91 ASP A CA 1
ATOM 712 C C . ASP A 1 91 ? -16.449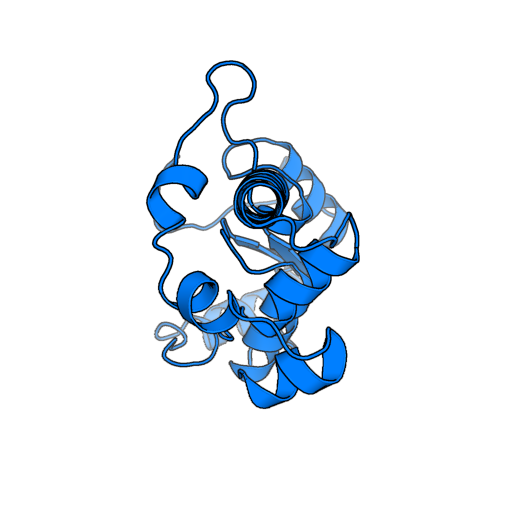 -5.597 19.514 1.00 96.94 91 ASP A C 1
ATOM 714 O O . ASP A 1 91 ? -17.471 -4.912 19.580 1.00 96.94 91 ASP A O 1
ATOM 718 N N . GLY A 1 92 ? -16.073 -6.160 18.358 1.00 96.06 92 GLY A N 1
ATOM 719 C CA . GLY A 1 92 ? -16.831 -6.110 17.102 1.00 96.06 92 GLY A CA 1
ATOM 720 C C . GLY A 1 92 ? -16.525 -4.911 16.198 1.00 96.06 92 GLY A C 1
ATOM 721 O O . GLY A 1 92 ? -17.234 -4.693 15.214 1.00 96.06 92 GLY A O 1
ATOM 722 N N . VAL A 1 93 ? -15.488 -4.127 16.503 1.00 97.44 93 VAL A N 1
ATOM 723 C CA . VAL A 1 93 ? -15.073 -2.984 15.679 1.00 97.44 93 VAL A CA 1
ATOM 724 C C . VAL A 1 93 ? -14.267 -3.472 14.477 1.00 97.44 93 VAL A C 1
ATOM 726 O O . VAL A 1 93 ? -13.260 -4.159 14.632 1.00 97.44 93 VAL A O 1
ATOM 729 N N . ARG A 1 94 ? -14.682 -3.066 13.272 1.00 97.94 94 ARG A N 1
ATOM 730 C CA . ARG A 1 94 ? -13.960 -3.356 12.025 1.00 97.94 94 ARG A CA 1
ATOM 731 C C . ARG A 1 94 ? -12.734 -2.459 11.895 1.00 97.94 94 ARG A C 1
ATOM 733 O O . ARG A 1 94 ? -12.837 -1.245 12.070 1.00 97.94 94 ARG A O 1
ATOM 740 N N . ILE A 1 95 ? -11.588 -3.036 11.546 1.00 98.19 95 ILE A N 1
ATOM 741 C CA . ILE A 1 95 ? -10.308 -2.319 11.489 1.00 98.19 95 ILE A CA 1
ATOM 742 C C . ILE A 1 95 ? -9.788 -2.307 10.055 1.00 98.19 95 ILE A C 1
ATOM 744 O O . ILE A 1 95 ? -9.368 -3.329 9.517 1.00 98.19 95 ILE A O 1
ATOM 748 N N . VAL A 1 96 ? -9.768 -1.125 9.438 1.00 98.19 96 VAL A N 1
ATOM 749 C CA . VAL A 1 96 ? -9.226 -0.922 8.088 1.00 98.19 96 VAL A CA 1
ATOM 750 C C . VAL A 1 96 ? -8.014 -0.000 8.148 1.00 98.19 96 VAL A C 1
ATOM 752 O O . VAL A 1 96 ? -8.094 1.118 8.652 1.00 98.19 96 VAL A O 1
ATOM 755 N N . LEU A 1 97 ? -6.886 -0.458 7.607 1.00 97.25 97 LEU A N 1
ATOM 756 C CA . LEU A 1 97 ? -5.667 0.337 7.503 1.00 97.25 97 LEU A CA 1
ATOM 757 C C . LEU A 1 97 ? -5.735 1.261 6.283 1.00 97.25 97 LEU A C 1
ATOM 759 O O . LEU A 1 97 ? -5.913 0.787 5.163 1.00 97.25 97 LEU A O 1
ATOM 763 N N . VAL A 1 98 ? -5.526 2.565 6.488 1.00 97.50 98 VAL A N 1
ATOM 764 C CA . VAL A 1 98 ? -5.518 3.578 5.419 1.00 97.50 98 VAL A CA 1
ATOM 765 C C . VAL A 1 98 ? -4.169 4.293 5.365 1.00 97.50 98 VAL A C 1
ATOM 767 O O . VAL A 1 98 ? -3.845 5.114 6.232 1.00 97.50 98 VAL A O 1
ATOM 770 N N . SER A 1 99 ? -3.380 4.020 4.326 1.00 95.44 99 SER A N 1
ATOM 771 C CA . SER A 1 99 ? -1.982 4.456 4.242 1.00 95.44 99 SER A CA 1
ATOM 772 C C . SER A 1 99 ? -1.666 5.214 2.952 1.00 95.44 99 SER A C 1
ATOM 774 O O . SER A 1 99 ? -2.008 4.778 1.854 1.00 95.44 99 SER A O 1
ATOM 776 N N . ASN A 1 100 ? -0.967 6.346 3.081 1.00 94.44 100 ASN A N 1
ATOM 777 C CA . ASN A 1 100 ? -0.311 6.971 1.937 1.00 94.44 100 ASN A CA 1
ATOM 778 C C . ASN A 1 100 ? 0.960 6.171 1.645 1.00 94.44 100 ASN A C 1
ATOM 780 O O . ASN A 1 100 ? 1.899 6.166 2.439 1.00 94.44 100 ASN A O 1
ATOM 784 N N . THR A 1 101 ? 0.996 5.489 0.509 1.00 91.81 101 THR A N 1
ATOM 785 C CA . THR A 1 101 ? 2.131 4.679 0.075 1.00 91.81 101 THR A CA 1
ATOM 786 C C . THR A 1 101 ? 2.544 5.101 -1.324 1.00 91.81 101 THR A C 1
ATOM 788 O O . THR A 1 101 ? 1.735 5.223 -2.241 1.00 91.81 101 THR A O 1
ATOM 791 N N . LEU A 1 102 ? 3.844 5.317 -1.502 1.00 87.06 102 LEU A N 1
ATOM 792 C CA . LEU A 1 102 ? 4.373 5.699 -2.806 1.00 87.06 102 LEU A CA 1
ATOM 793 C C . LEU A 1 102 ? 4.557 4.496 -3.728 1.00 87.06 102 LEU A C 1
ATOM 795 O O . LEU A 1 102 ? 4.332 4.617 -4.920 1.00 87.06 102 LEU A O 1
ATOM 799 N N . TRP A 1 103 ? 4.936 3.338 -3.190 1.00 90.38 103 TRP A N 1
ATOM 800 C CA . TRP A 1 103 ? 5.320 2.166 -3.987 1.00 90.38 103 TRP A CA 1
ATOM 801 C C . TRP A 1 103 ? 4.549 0.894 -3.655 1.00 90.38 103 TRP A C 1
ATOM 803 O O . TRP A 1 103 ? 4.747 -0.105 -4.332 1.00 90.38 103 TRP A O 1
ATOM 813 N N . THR A 1 104 ? 3.706 0.899 -2.625 1.00 93.19 104 THR A N 1
ATOM 814 C CA . THR A 1 104 ? 3.088 -0.313 -2.059 1.00 93.19 104 THR A CA 1
ATOM 815 C C . THR A 1 104 ? 1.585 -0.281 -2.312 1.00 93.19 104 THR A C 1
ATOM 817 O O . THR A 1 104 ? 0.948 0.692 -1.916 1.00 93.19 104 THR A O 1
ATOM 820 N N . GLY A 1 105 ? 1.024 -1.305 -2.955 1.00 95.75 105 GLY A N 1
ATOM 821 C CA . GLY A 1 105 ? -0.422 -1.461 -3.118 1.00 95.75 105 GLY A CA 1
ATOM 822 C C . GLY A 1 105 ? -1.085 -2.176 -1.937 1.00 95.75 105 GLY A C 1
ATOM 823 O O . GLY A 1 105 ? -0.429 -2.544 -0.957 1.00 95.75 105 GLY A O 1
ATOM 824 N N . ASP A 1 106 ? -2.402 -2.362 -2.036 1.00 97.06 106 ASP A N 1
ATOM 825 C CA . ASP A 1 106 ? -3.222 -2.994 -0.995 1.00 97.06 106 ASP A CA 1
ATOM 826 C C . ASP A 1 106 ? -2.785 -4.431 -0.679 1.00 97.06 106 ASP A C 1
ATOM 828 O O . ASP A 1 106 ? -2.778 -4.823 0.486 1.00 97.06 106 ASP A O 1
ATOM 832 N N . ASP A 1 107 ? -2.434 -5.224 -1.694 1.00 95.38 107 ASP A N 1
ATOM 833 C CA . ASP A 1 107 ? -2.108 -6.644 -1.523 1.00 95.38 107 ASP A CA 1
ATOM 834 C C . ASP A 1 107 ? -0.751 -6.835 -0.846 1.00 95.38 107 ASP A C 1
ATOM 836 O O . ASP A 1 107 ? -0.605 -7.667 0.048 1.00 95.38 107 ASP A O 1
ATOM 840 N N . GLU A 1 108 ? 0.229 -6.025 -1.233 1.00 95.50 108 GLU A N 1
ATOM 841 C CA . GLU A 1 108 ? 1.576 -6.036 -0.678 1.00 95.50 108 GLU A CA 1
ATOM 842 C C . GLU A 1 108 ? 1.557 -5.556 0.770 1.00 95.50 108 GLU A C 1
ATOM 844 O O . GLU A 1 108 ? 2.116 -6.214 1.643 1.00 95.50 108 GLU A O 1
ATOM 849 N N . LEU A 1 109 ? 0.836 -4.465 1.051 1.00 96.06 109 LEU A N 1
ATOM 850 C CA . LEU A 1 109 ? 0.697 -3.985 2.421 1.00 96.06 109 LEU A CA 1
ATOM 851 C C . LEU A 1 109 ? -0.108 -4.975 3.278 1.00 96.06 109 LEU A C 1
ATOM 853 O O . LEU A 1 109 ? 0.193 -5.141 4.455 1.00 96.06 109 LEU A O 1
ATOM 857 N N . ARG A 1 110 ? -1.092 -5.689 2.718 1.00 96.62 110 ARG A N 1
ATOM 858 C CA . ARG A 1 110 ? -1.791 -6.761 3.446 1.00 96.62 110 ARG A CA 1
ATOM 859 C C . ARG A 1 110 ? -0.851 -7.910 3.814 1.00 96.62 110 ARG A C 1
ATOM 861 O O . ARG A 1 110 ? -0.949 -8.416 4.931 1.00 96.62 110 ARG A O 1
ATOM 868 N N . ALA A 1 111 ? 0.053 -8.299 2.915 1.00 95.62 111 ALA A N 1
ATOM 869 C CA . ALA A 1 111 ? 1.080 -9.296 3.212 1.00 95.62 111 ALA A CA 1
ATOM 870 C C . ALA A 1 111 ? 2.026 -8.810 4.324 1.00 95.62 111 ALA A C 1
ATOM 872 O O . ALA A 1 111 ? 2.232 -9.532 5.295 1.00 95.62 111 ALA A O 1
ATOM 873 N N . ASP A 1 112 ? 2.485 -7.555 4.255 1.00 95.69 112 ASP A N 1
ATOM 874 C CA . ASP A 1 112 ? 3.316 -6.950 5.305 1.00 95.69 112 ASP A CA 1
ATOM 875 C C . ASP A 1 112 ? 2.620 -6.977 6.680 1.00 95.69 112 ASP A C 1
ATOM 877 O O . ASP A 1 112 ? 3.226 -7.304 7.697 1.00 95.69 112 ASP A O 1
ATOM 881 N N . ILE A 1 113 ? 1.323 -6.664 6.730 1.00 95.81 113 ILE A N 1
ATOM 882 C CA . ILE A 1 113 ? 0.530 -6.682 7.969 1.00 95.81 113 ILE A CA 1
ATOM 883 C C . ILE A 1 113 ? 0.368 -8.103 8.531 1.00 95.81 113 ILE A C 1
ATOM 885 O O . ILE A 1 113 ? 0.378 -8.286 9.753 1.00 95.81 113 ILE A O 1
ATOM 889 N N . ALA A 1 114 ? 0.242 -9.114 7.670 1.00 95.38 114 ALA A N 1
ATOM 890 C CA . ALA A 1 114 ? 0.240 -10.510 8.093 1.00 95.38 114 ALA A CA 1
ATOM 891 C C . ALA A 1 114 ? 1.597 -10.931 8.678 1.00 95.38 114 ALA A C 1
ATOM 893 O O . ALA A 1 114 ? 1.620 -11.526 9.757 1.00 95.38 114 ALA A O 1
ATOM 894 N N . ASP A 1 115 ? 2.703 -10.554 8.035 1.00 95.62 115 ASP A N 1
ATOM 895 C CA . ASP A 1 115 ? 4.065 -10.842 8.507 1.00 95.62 115 ASP A CA 1
ATOM 896 C C . ASP A 1 115 ? 4.379 -10.149 9.845 1.00 95.62 115 ASP A C 1
ATOM 898 O O . ASP A 1 115 ? 5.117 -10.684 10.673 1.00 95.62 115 ASP A O 1
ATOM 902 N N . LEU A 1 116 ? 3.748 -9.001 10.110 1.00 95.00 116 LEU A N 1
ATOM 903 C CA . LEU A 1 116 ? 3.798 -8.295 11.396 1.00 95.00 116 LEU A CA 1
ATOM 904 C C . LEU A 1 116 ? 2.872 -8.897 12.475 1.00 95.00 116 LEU A C 1
ATOM 906 O O . LEU A 1 116 ? 2.765 -8.350 13.573 1.00 95.00 116 LEU A O 1
ATOM 910 N N . GLY A 1 117 ? 2.179 -10.006 12.192 1.00 94.44 117 GLY A N 1
ATOM 911 C CA . GLY A 1 117 ? 1.305 -10.698 13.148 1.00 94.44 117 GLY A CA 1
ATOM 912 C C . GLY A 1 117 ? -0.057 -10.031 13.380 1.00 94.44 117 GLY A C 1
ATOM 913 O O . GLY A 1 117 ? -0.774 -10.400 14.314 1.00 94.44 117 GLY A O 1
ATOM 914 N N . LEU A 1 118 ? -0.432 -9.067 12.534 1.00 96.19 118 LEU A N 1
ATOM 915 C CA . LEU A 1 118 ? -1.672 -8.288 12.634 1.00 96.19 118 LEU A CA 1
ATOM 916 C C . LEU A 1 118 ? -2.741 -8.716 11.615 1.00 96.19 118 LEU A C 1
ATOM 918 O O . LEU A 1 118 ? -3.856 -8.199 11.647 1.00 96.19 118 LEU A O 1
ATOM 922 N N . GLY A 1 119 ? -2.432 -9.66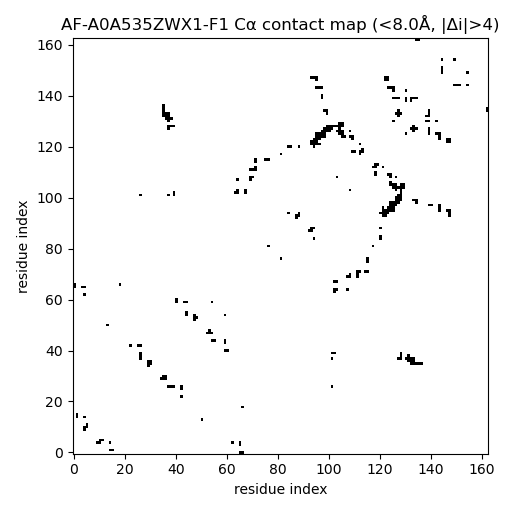4 10.725 1.00 95.69 119 GLY A N 1
ATOM 923 C CA . GLY A 1 119 ? -3.314 -10.057 9.617 1.00 95.69 119 GLY A CA 1
ATOM 924 C C . GLY A 1 119 ? -4.682 -10.616 10.025 1.00 95.69 119 GLY A C 1
ATOM 925 O O . GLY A 1 119 ? -5.602 -10.597 9.219 1.00 95.69 119 GLY A O 1
ATOM 926 N N . TRP A 1 120 ? -4.835 -11.089 11.264 1.00 95.31 120 TRP A N 1
ATOM 927 C CA . TRP A 1 120 ? -6.124 -11.542 11.803 1.00 95.31 120 TRP A CA 1
ATOM 928 C C . TRP A 1 120 ? -6.950 -10.415 12.443 1.00 95.31 120 TRP A C 1
ATOM 930 O O . TRP A 1 120 ? -8.128 -10.617 12.705 1.00 95.31 120 TRP A O 1
ATOM 940 N N . ILE A 1 121 ? -6.331 -9.260 12.714 1.00 97.06 121 ILE A N 1
ATOM 941 C CA . ILE A 1 121 ? -6.961 -8.089 13.341 1.00 97.06 121 ILE A CA 1
ATOM 942 C C . ILE A 1 121 ? -7.422 -7.090 12.274 1.00 97.06 121 ILE A C 1
ATOM 944 O O . ILE A 1 121 ? -8.428 -6.411 12.447 1.00 97.06 121 ILE A O 1
ATOM 948 N N . VAL A 1 122 ? -6.656 -6.958 11.185 1.00 97.31 122 VAL A N 1
ATOM 949 C CA . VAL A 1 122 ? -6.907 -5.978 10.122 1.00 97.31 122 VAL A CA 1
ATOM 950 C C . VAL A 1 122 ? -7.824 -6.574 9.054 1.00 97.31 122 VAL A C 1
ATOM 952 O O . VAL A 1 122 ? -7.421 -7.430 8.271 1.00 97.31 122 VAL A O 1
ATOM 955 N N . ASP A 1 123 ? -9.047 -6.058 8.983 1.00 97.12 123 ASP A N 1
ATOM 956 C CA . ASP A 1 123 ? -10.105 -6.491 8.066 1.00 97.12 123 ASP A CA 1
ATOM 957 C C . ASP A 1 123 ? -9.926 -5.996 6.629 1.00 97.12 123 ASP A C 1
ATOM 959 O O . ASP A 1 123 ? -10.480 -6.560 5.681 1.00 97.12 123 ASP A O 1
ATOM 963 N N . GLY A 1 124 ? -9.195 -4.898 6.456 1.00 97.50 124 GLY A N 1
ATOM 964 C CA . GLY A 1 124 ? -9.018 -4.256 5.165 1.00 97.50 124 GLY A CA 1
ATOM 965 C C . GLY A 1 124 ? -7.769 -3.397 5.115 1.00 97.50 124 GLY A C 1
ATOM 966 O O . GLY A 1 124 ? -7.300 -2.875 6.123 1.00 97.50 124 GLY A O 1
ATOM 967 N N . VAL A 1 125 ? -7.246 -3.225 3.908 1.00 98.25 125 VAL A N 1
ATOM 968 C CA . VAL A 1 125 ? -6.107 -2.354 3.625 1.00 98.25 125 VAL A CA 1
ATOM 969 C C . VAL A 1 125 ? -6.476 -1.488 2.435 1.00 98.25 125 VAL A C 1
ATOM 971 O O . VAL A 1 125 ? -6.995 -2.002 1.445 1.00 98.25 125 VAL A O 1
ATOM 974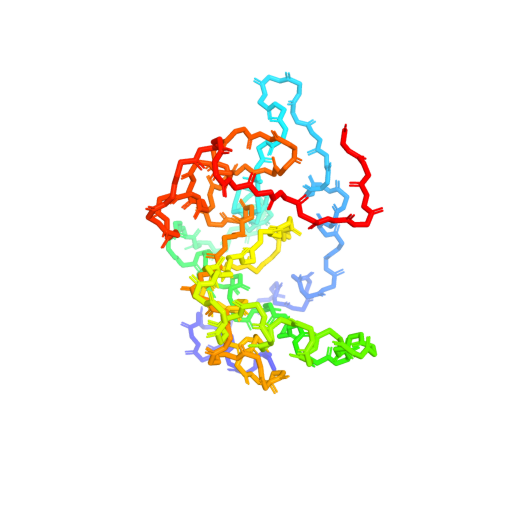 N N . VAL A 1 126 ? -6.219 -0.190 2.561 1.00 98.25 126 VAL A N 1
ATOM 975 C CA . VAL A 1 126 ? -6.385 0.805 1.509 1.00 98.25 126 VAL A CA 1
ATOM 976 C C . VAL A 1 126 ? -5.127 1.654 1.428 1.00 98.25 126 VAL A C 1
ATOM 978 O O . VAL A 1 126 ? -4.714 2.303 2.391 1.00 98.25 126 VAL A O 1
ATOM 981 N N . THR A 1 127 ? -4.537 1.674 0.247 1.00 97.75 127 THR A N 1
ATOM 982 C CA . THR A 1 127 ? -3.339 2.431 -0.078 1.00 97.75 127 THR A CA 1
ATOM 983 C C . THR A 1 127 ? -3.638 3.539 -1.074 1.00 97.75 127 THR A C 1
ATOM 985 O O . THR A 1 127 ? -4.496 3.404 -1.951 1.00 97.75 127 THR A O 1
ATOM 988 N N . SER A 1 128 ? -2.890 4.640 -0.989 1.00 95.88 128 SER A N 1
ATOM 989 C CA . SER A 1 128 ? -2.983 5.696 -2.001 1.00 95.88 128 SER A CA 1
ATOM 990 C C . SER A 1 128 ? -2.571 5.208 -3.390 1.00 95.88 128 SER A C 1
ATOM 992 O O . SER A 1 128 ? -3.125 5.691 -4.374 1.00 95.88 128 SER A O 1
ATOM 994 N N . HIS A 1 129 ? -1.659 4.227 -3.482 1.00 95.31 129 HIS A N 1
ATOM 995 C CA . HIS A 1 129 ? -1.304 3.554 -4.741 1.00 95.31 129 HIS A CA 1
ATOM 996 C C . HIS A 1 129 ? -2.506 2.891 -5.402 1.00 95.31 129 HIS A C 1
ATOM 998 O O . HIS A 1 129 ? -2.831 3.230 -6.537 1.00 95.31 129 HIS A O 1
ATOM 1004 N N . SER A 1 130 ? -3.202 2.003 -4.692 1.00 95.50 130 SER A N 1
ATOM 1005 C CA . SER A 1 130 ? -4.337 1.272 -5.262 1.00 95.50 130 SER A CA 1
ATOM 1006 C C . SER A 1 130 ? -5.541 2.169 -5.560 1.00 95.50 130 SER A C 1
ATOM 1008 O O . SER A 1 130 ? -6.256 1.926 -6.529 1.00 95.50 130 SER A O 1
ATOM 1010 N N . ILE A 1 131 ? -5.763 3.219 -4.763 1.00 96.44 131 ILE A N 1
ATOM 1011 C CA . ILE A 1 131 ? -6.883 4.156 -4.966 1.00 96.44 131 ILE A CA 1
ATOM 1012 C C . ILE A 1 131 ? -6.575 5.270 -5.960 1.00 96.44 131 ILE A C 1
ATOM 1014 O O . ILE A 1 131 ? -7.489 5.883 -6.512 1.00 96.44 131 ILE A O 1
ATOM 1018 N N . GLY A 1 132 ? -5.300 5.538 -6.216 1.00 95.19 132 GLY A N 1
ATOM 1019 C CA . GLY A 1 132 ? -4.883 6.642 -7.067 1.00 95.19 132 GLY A CA 1
ATOM 1020 C C . GLY A 1 132 ? -4.944 8.005 -6.377 1.00 95.19 132 GLY A C 1
ATOM 1021 O O . GLY A 1 132 ? -4.642 8.999 -7.026 1.00 95.19 132 GLY A O 1
ATOM 1022 N N . PHE A 1 133 ? -5.292 8.082 -5.088 1.00 95.25 133 PHE A N 1
ATOM 1023 C CA . PHE A 1 133 ? -5.366 9.334 -4.333 1.00 95.25 133 PHE A CA 1
ATOM 1024 C C . PHE A 1 133 ? -4.826 9.177 -2.914 1.00 95.25 133 PHE A C 1
ATOM 1026 O O . PHE A 1 133 ? -5.135 8.211 -2.217 1.00 95.25 133 PHE A O 1
ATOM 1033 N N . ARG A 1 134 ? -4.049 10.166 -2.479 1.00 94.94 134 ARG A N 1
ATOM 1034 C CA . ARG A 1 134 ? -3.524 10.300 -1.119 1.00 94.94 134 ARG A CA 1
ATOM 1035 C C . ARG A 1 134 ? -4.566 10.931 -0.194 1.00 94.94 134 ARG A C 1
ATOM 1037 O O . ARG A 1 134 ? -5.385 11.745 -0.622 1.00 94.94 134 ARG A O 1
ATOM 1044 N N . LYS A 1 135 ? -4.505 10.600 1.098 1.00 94.56 135 LYS A N 1
ATOM 1045 C CA . LYS A 1 135 ? -5.165 11.386 2.155 1.00 94.56 135 LYS A CA 1
ATOM 1046 C C . LYS A 1 135 ? -4.723 12.857 2.033 1.00 94.56 135 LYS A C 1
ATOM 1048 O O . LYS A 1 135 ? -3.534 13.067 1.784 1.00 94.56 135 LYS A O 1
ATOM 1053 N N . PRO A 1 136 ? -5.628 13.840 2.216 1.00 94.31 136 PRO A N 1
ATOM 1054 C CA . PRO A 1 136 ? -6.999 13.708 2.724 1.00 94.31 136 PRO A CA 1
ATOM 1055 C C . PRO A 1 136 ? -8.090 13.582 1.636 1.00 94.31 136 PRO A C 1
ATOM 1057 O O . PRO A 1 136 ? -9.257 13.870 1.895 1.00 94.31 136 PRO A O 1
ATOM 1060 N N . HIS A 1 137 ? -7.765 13.161 0.410 1.00 95.06 137 HIS A N 1
ATOM 1061 C CA . HIS A 1 137 ? -8.776 13.014 -0.640 1.00 95.06 137 HIS A CA 1
ATOM 1062 C C . HIS A 1 137 ? -9.842 11.962 -0.275 1.00 95.06 137 HIS A C 1
ATOM 1064 O O . HIS A 1 137 ? -9.507 10.832 0.084 1.00 95.06 137 HIS A O 1
ATOM 1070 N N . ARG A 1 138 ? -11.133 12.294 -0.441 1.00 95.94 138 ARG A N 1
ATOM 1071 C CA . ARG A 1 138 ? -12.262 11.460 0.030 1.00 95.94 138 ARG A CA 1
ATOM 1072 C C . ARG A 1 138 ? -12.239 10.008 -0.455 1.00 95.94 138 ARG A C 1
ATOM 1074 O O . ARG A 1 138 ? -12.588 9.116 0.306 1.00 95.94 138 ARG A O 1
ATOM 1081 N N . ALA A 1 139 ? -11.760 9.765 -1.678 1.00 97.06 139 ALA A N 1
ATOM 1082 C CA . ALA A 1 139 ? -11.801 8.443 -2.310 1.00 97.06 139 ALA A CA 1
ATOM 1083 C C . ALA A 1 139 ? -11.127 7.343 -1.473 1.00 97.06 139 ALA A C 1
ATOM 1085 O O . ALA A 1 139 ? -11.578 6.198 -1.483 1.00 97.06 139 ALA A O 1
ATOM 1086 N N . ILE A 1 140 ? -10.064 7.683 -0.735 1.00 97.31 140 ILE A N 1
ATOM 1087 C CA . ILE A 1 140 ? -9.354 6.705 0.092 1.00 97.31 140 ILE A CA 1
ATOM 1088 C C . ILE A 1 140 ? -10.175 6.310 1.331 1.00 97.31 140 ILE A C 1
ATOM 1090 O O . ILE A 1 140 ? -10.193 5.142 1.717 1.00 97.31 140 ILE A O 1
ATOM 1094 N N . PHE A 1 141 ? -10.925 7.254 1.905 1.00 97.38 141 PHE A N 1
ATOM 1095 C CA . PHE A 1 141 ? -11.823 7.004 3.032 1.00 97.38 141 PHE A CA 1
ATOM 1096 C C . PHE A 1 141 ? -13.107 6.304 2.582 1.00 97.38 141 PHE A C 1
ATOM 1098 O O . PHE A 1 141 ? -13.536 5.354 3.230 1.00 97.38 141 PHE A O 1
ATOM 1105 N N . ASP A 1 142 ? -13.668 6.695 1.435 1.00 98.06 142 ASP A N 1
ATOM 1106 C CA . ASP A 1 142 ? -14.844 6.046 0.842 1.00 98.06 142 ASP A CA 1
ATOM 1107 C C . ASP A 1 142 ? -14.575 4.552 0.591 1.00 98.06 142 ASP A C 1
ATOM 1109 O O . ASP A 1 142 ? -15.413 3.698 0.893 1.00 98.06 142 ASP A O 1
ATOM 1113 N N . ARG A 1 143 ? -13.370 4.207 0.109 1.00 98.25 143 ARG A N 1
ATOM 1114 C CA . ARG A 1 143 ? -12.956 2.804 -0.028 1.00 98.25 143 ARG A CA 1
ATOM 1115 C C . ARG A 1 143 ? -12.885 2.095 1.321 1.00 98.25 143 ARG A C 1
ATOM 1117 O O . ARG A 1 143 ? -13.339 0.955 1.418 1.00 98.25 143 ARG A O 1
ATOM 1124 N N . ALA A 1 144 ? -12.282 2.730 2.322 1.00 98.19 144 ALA A N 1
ATOM 1125 C CA . ALA A 1 144 ? -12.104 2.132 3.639 1.00 98.19 144 ALA A CA 1
ATOM 1126 C C . ALA A 1 144 ? -13.453 1.820 4.299 1.00 98.19 144 ALA A C 1
ATOM 1128 O O . ALA A 1 144 ? -13.662 0.707 4.774 1.00 98.19 144 ALA A O 1
ATOM 1129 N N . LEU A 1 145 ? -14.396 2.761 4.225 1.00 98.38 145 LEU A N 1
ATOM 1130 C CA . LEU A 1 145 ? -15.772 2.589 4.689 1.00 98.38 145 LEU A CA 1
ATOM 1131 C C . LEU A 1 145 ? -16.485 1.445 3.958 1.00 98.38 145 LEU A C 1
ATOM 1133 O O . LEU A 1 145 ? -17.105 0.595 4.595 1.00 98.38 145 LEU A O 1
ATOM 1137 N N . ALA A 1 146 ? -16.332 1.365 2.632 1.00 98.06 146 ALA A N 1
ATOM 1138 C CA . ALA A 1 146 ? -16.904 0.277 1.842 1.00 98.06 146 ALA A CA 1
ATOM 1139 C C . ALA A 1 146 ? -16.337 -1.103 2.226 1.00 98.06 146 ALA A C 1
ATOM 1141 O O . ALA A 1 146 ? -17.083 -2.077 2.249 1.00 98.06 146 ALA A O 1
ATOM 1142 N N . LEU A 1 147 ? -15.039 -1.200 2.543 1.00 97.56 147 LEU A N 1
ATOM 1143 C CA . LEU A 1 147 ? -14.423 -2.438 3.045 1.00 97.56 147 LEU A CA 1
ATOM 1144 C C . LEU A 1 147 ? -14.885 -2.791 4.464 1.00 97.56 147 LEU A C 1
ATOM 1146 O O . LEU A 1 147 ? -15.054 -3.968 4.780 1.00 97.56 147 LEU A O 1
ATOM 1150 N N . ALA A 1 148 ? -15.092 -1.782 5.310 1.00 97.19 148 ALA A N 1
ATOM 1151 C CA . ALA A 1 148 ? -15.603 -1.966 6.663 1.00 97.19 148 ALA A CA 1
ATOM 1152 C C . ALA A 1 148 ? -17.096 -2.335 6.687 1.00 97.19 148 ALA A C 1
ATOM 1154 O O . ALA A 1 148 ? -17.555 -2.916 7.666 1.00 97.19 148 ALA A O 1
ATOM 1155 N N . GLY A 1 149 ? -17.847 -2.007 5.628 1.00 97.38 149 GLY A N 1
ATOM 1156 C CA . GLY A 1 149 ? -19.308 -2.084 5.633 1.00 97.38 149 GLY A CA 1
ATOM 1157 C C . GLY A 1 149 ? -19.942 -1.059 6.578 1.00 97.38 149 GLY A C 1
ATOM 1158 O O . GLY A 1 149 ? -21.023 -1.310 7.099 1.00 97.38 149 GLY A O 1
ATOM 1159 N N . ALA A 1 150 ? -19.256 0.063 6.815 1.00 97.31 150 ALA A N 1
ATOM 1160 C CA . ALA A 1 150 ? -19.621 1.077 7.796 1.00 97.31 150 ALA A CA 1
ATOM 1161 C C . ALA A 1 150 ? -19.905 2.425 7.128 1.00 97.31 150 ALA A C 1
ATOM 1163 O O . ALA A 1 150 ? -19.433 2.727 6.029 1.00 97.31 150 ALA A O 1
ATOM 1164 N N . SER A 1 151 ? -20.668 3.262 7.814 1.00 97.06 151 SER A N 1
ATOM 1165 C CA . SER A 1 151 ? -20.945 4.636 7.419 1.00 97.06 151 SER A CA 1
ATOM 1166 C C . SER A 1 151 ? -19.965 5.632 8.064 1.00 97.06 151 SER A C 1
ATOM 1168 O O . SER A 1 151 ? -19.338 5.334 9.083 1.00 97.06 151 SER A O 1
ATOM 1170 N N . PRO A 1 152 ? -19.839 6.861 7.526 1.00 96.56 152 PRO A N 1
ATOM 1171 C CA . PRO A 1 152 ? -18.964 7.871 8.120 1.00 96.56 152 PRO A CA 1
ATOM 1172 C C . PRO A 1 152 ? -19.314 8.236 9.571 1.00 96.56 152 PRO A C 1
ATOM 1174 O O . PRO A 1 152 ? -18.422 8.564 10.341 1.00 96.56 152 PRO A O 1
ATOM 1177 N N . HIS A 1 153 ? -20.598 8.199 9.953 1.00 96.75 153 HIS A N 1
ATOM 1178 C CA . HIS A 1 153 ? -21.057 8.682 11.263 1.00 96.75 153 HIS A CA 1
ATOM 1179 C C . HIS A 1 153 ? -20.829 7.685 12.409 1.00 96.75 153 HIS A C 1
ATOM 1181 O O . HIS A 1 153 ? -20.891 8.078 13.570 1.00 96.75 153 HIS A O 1
ATOM 1187 N N . GLU A 1 154 ? -20.561 6.419 12.090 1.00 95.88 154 GLU A N 1
ATOM 1188 C CA . GLU A 1 154 ? -20.202 5.372 13.059 1.00 95.88 154 GLU A CA 1
ATOM 1189 C C . GLU A 1 154 ? -18.704 5.025 13.022 1.00 95.88 154 GLU A C 1
ATOM 1191 O O . GLU A 1 154 ? -18.262 4.090 13.683 1.00 95.88 154 GLU A O 1
ATOM 1196 N N . SER A 1 155 ? -17.919 5.780 12.249 1.00 97.06 155 SER A N 1
ATOM 1197 C CA . SER A 1 155 ? -16.502 5.518 12.015 1.00 97.06 155 SER A CA 1
ATOM 1198 C C . SER A 1 155 ? -15.624 6.632 12.575 1.00 97.06 155 SER A C 1
ATOM 1200 O O . SER A 1 155 ? -16.004 7.802 12.601 1.00 97.06 155 SER A O 1
ATOM 1202 N N . PHE A 1 156 ? -14.403 6.280 12.969 1.00 95.31 156 PHE A N 1
ATOM 1203 C CA . PHE A 1 156 ? -13.371 7.236 13.360 1.00 95.31 156 PHE A CA 1
ATOM 1204 C C . PHE A 1 156 ? -12.054 6.904 12.651 1.00 95.31 156 PHE A C 1
ATOM 1206 O O . PHE A 1 156 ? -11.687 5.740 12.508 1.00 95.31 156 PHE A O 1
ATOM 1213 N N . MET A 1 157 ? -11.341 7.937 12.196 1.00 94.44 157 MET A N 1
ATOM 1214 C CA . MET A 1 157 ? -9.992 7.809 11.641 1.00 94.44 157 MET A CA 1
ATOM 1215 C C . MET A 1 157 ? -8.977 8.110 12.742 1.00 94.44 157 MET A C 1
ATOM 1217 O O . MET A 1 157 ? -9.069 9.147 13.397 1.00 94.44 157 MET A O 1
ATOM 1221 N N . VAL A 1 158 ? -8.003 7.219 12.928 1.00 93.88 158 VAL A N 1
ATOM 1222 C CA . VAL A 1 158 ? -6.890 7.412 13.868 1.00 93.88 158 VAL A CA 1
ATOM 1223 C C . VAL A 1 158 ? -5.596 7.547 13.075 1.00 93.88 158 VAL A C 1
ATOM 1225 O O . VAL A 1 158 ? -5.293 6.710 12.226 1.00 93.88 158 VAL A O 1
ATOM 1228 N N . GLY A 1 159 ? -4.839 8.603 13.354 1.00 91.12 159 GLY A N 1
ATOM 1229 C CA . GLY A 1 159 ? -3.533 8.877 12.768 1.00 91.12 159 GLY A CA 1
ATOM 1230 C C . GLY A 1 159 ? -2.722 9.788 13.684 1.00 91.12 159 GLY A C 1
ATOM 1231 O O . GLY A 1 159 ? -3.273 10.439 14.570 1.00 91.12 159 GLY A O 1
ATOM 1232 N N . ASP A 1 160 ? -1.413 9.792 13.488 1.00 88.38 160 ASP A N 1
ATOM 1233 C CA . ASP A 1 160 ? -0.437 10.623 14.195 1.00 88.38 160 ASP A CA 1
ATOM 1234 C C . ASP A 1 160 ? -0.301 12.032 13.599 1.00 88.38 160 ASP A C 1
ATOM 1236 O O . ASP A 1 160 ? 0.092 12.964 14.299 1.00 88.38 160 ASP A O 1
ATOM 1240 N N . GLU A 1 161 ? -0.685 12.205 12.335 1.00 83.44 161 GLU A N 1
ATOM 1241 C CA . GLU A 1 161 ? -0.670 13.492 11.644 1.00 83.44 161 GLU A CA 1
ATOM 1242 C C . GLU A 1 161 ? -2.088 14.074 11.499 1.00 83.44 161 GLU A C 1
ATOM 1244 O O . GLU A 1 161 ? -2.972 13.409 10.941 1.00 83.44 161 GLU A O 1
ATOM 1249 N N . PRO A 1 162 ? -2.330 15.320 11.956 1.00 71.06 162 PRO A N 1
ATOM 1250 C CA . PRO A 1 162 ? -3.521 16.061 11.571 1.00 71.06 162 PRO A CA 1
ATOM 1251 C C . PRO A 1 162 ? -3.403 16.501 10.104 1.00 71.06 162 PRO A C 1
ATOM 1253 O O . PRO A 1 162 ? -2.331 16.903 9.651 1.00 71.06 162 PRO A O 1
ATOM 1256 N N . TYR A 1 163 ? -4.514 16.428 9.378 1.00 61.59 163 TYR A N 1
ATOM 1257 C CA . TYR A 1 163 ? -4.649 16.842 7.978 1.00 61.59 163 TYR A CA 1
ATOM 1258 C C . TYR A 1 163 ? -5.375 18.179 7.840 1.00 61.59 163 TYR A C 1
ATOM 1260 O O . TYR A 1 163 ? -6.259 18.466 8.682 1.00 61.59 163 TYR A O 1
#

Secondary structure (DSSP, 8-state):
-HHHHHHHH---SSHHHHHH---HHHHHPPBTTBTTB--HHHHHHHHHHTTT----THHHHHHHHHHPPPTTTT--PPTTHHHHHHHHHHTT---EEEE--SS--HHHHHHHHHHTT-TTT--EEEEHHHHSB-TTSHHHHHHHHHHHT--GGG-----SS--